Protein AF-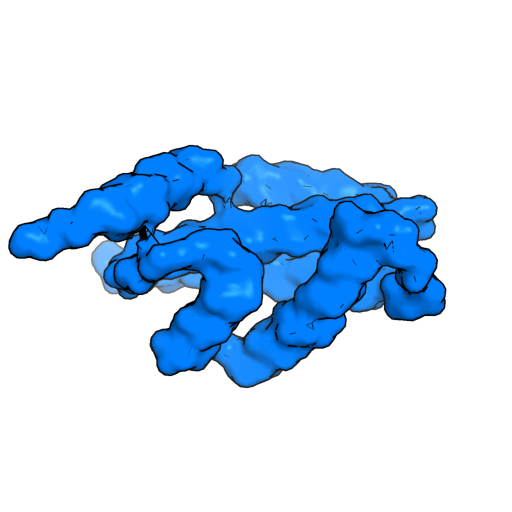A0A2R5FI34-F1 (afdb_monomer_lite)

Sequence (134 aa):
MTNPEDTTYSLKAEASLQKHEIESQLQVAKQLTTQHPELALLYSWSSVEATLRLIAQKEELSLQRFDPLYLVKQLAIEGVISKSEYQLLMNALPLRNSIAHGFKTTQITQNSVYELIELTEQLLRSLHTGDEAD

Foldseek 3Di:
DDDPLLVVVVVVLVVFDDLVRLVVLLVVLLVCLVPPVLVSLLSLLSSQLNLLSVLCVVVVHRDSDSDSLSSLVSCVVVVVDDPVLSVLSVVSVVSNVCSVVVHDDPDRHSVSSVVSSVSSVVSSVVVPVVPVPD

pLDDT: mean 87.95, std 14.69, range [36.03, 98.44]

Secondary structure (DSSP, 8-state):
---HHHHHHHHHHHTSPPHHHHHHHHHHHHHHTTT-HHHHHHHHHHHHHHHHHHHHHHTT---S---HHHHHHHHHHTTSS-HHHHHHHHHHHHHHHHHHTT---TT--HHHHHHHHHHHHHHHHHTTTTSS--

Radius of gyration: 15.08 Å; chains: 1; bounding box: 28×34×47 Å

Organism: NCBI:txid2005467

Structure (mmCIF, N/CA/C/O backbone):
data_AF-A0A2R5FI34-F1
#
_entry.id   AF-A0A2R5FI34-F1
#
loop_
_atom_site.group_PDB
_atom_site.id
_atom_site.type_symbol
_atom_site.label_atom_id
_atom_site.label_alt_id
_atom_site.label_comp_id
_atom_site.label_asym_id
_atom_site.label_entity_id
_atom_site.label_seq_id
_atom_site.pdbx_PDB_ins_code
_atom_site.Cartn_x
_atom_site.Cartn_y
_atom_site.Cartn_z
_atom_site.occupancy
_atom_site.B_iso_or_equiv
_atom_site.auth_seq_id
_atom_site.auth_comp_id
_atom_site.auth_asym_id
_atom_site.auth_atom_id
_atom_site.pdbx_PDB_model_num
ATOM 1 N N . MET A 1 1 ? -7.535 -13.391 29.436 1.00 40.66 1 MET A N 1
ATOM 2 C CA . MET A 1 1 ? -6.330 -14.173 29.084 1.00 40.66 1 MET A CA 1
ATOM 3 C C . MET A 1 1 ? -5.950 -13.750 27.680 1.00 40.66 1 MET A C 1
ATOM 5 O O . MET A 1 1 ? -6.733 -14.011 26.780 1.00 40.66 1 MET A O 1
ATOM 9 N N . THR A 1 2 ? -4.858 -13.009 27.505 1.00 52.47 2 THR A N 1
ATOM 10 C CA . THR A 1 2 ? -4.345 -12.638 26.176 1.00 52.47 2 THR A CA 1
ATOM 11 C C . THR A 1 2 ? -3.703 -13.862 25.525 1.00 52.47 2 THR A C 1
ATOM 13 O O . THR A 1 2 ? -3.006 -14.627 26.196 1.00 52.47 2 THR A O 1
ATOM 16 N N . ASN A 1 3 ? -4.000 -14.101 24.248 1.00 59.81 3 ASN A N 1
ATOM 17 C CA . ASN A 1 3 ? -3.454 -15.229 23.502 1.00 59.81 3 ASN A CA 1
ATOM 18 C C . ASN A 1 3 ? -1.951 -14.970 23.256 1.00 59.81 3 ASN A C 1
ATOM 20 O O . ASN A 1 3 ? -1.604 -13.860 22.857 1.00 59.81 3 ASN A O 1
ATOM 24 N N . PRO A 1 4 ? -1.035 -15.933 23.473 1.00 62.66 4 PRO A N 1
ATOM 25 C CA . PRO A 1 4 ? 0.398 -15.746 23.199 1.00 62.66 4 PRO A CA 1
ATOM 26 C C . PRO A 1 4 ? 0.720 -15.291 21.760 1.00 62.66 4 PRO A C 1
ATOM 28 O O . PRO A 1 4 ? 1.729 -14.620 21.535 1.00 62.66 4 PRO A O 1
ATOM 31 N N . GLU A 1 5 ? -0.148 -15.615 20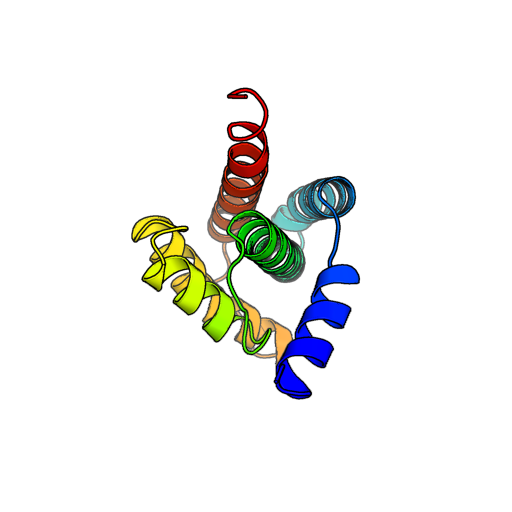.798 1.00 60.25 5 GLU A N 1
ATOM 32 C CA . GLU A 1 5 ? -0.088 -15.108 19.421 1.00 60.25 5 GLU A CA 1
ATOM 33 C C . GLU A 1 5 ? -0.252 -13.576 19.372 1.00 60.25 5 GLU A C 1
ATOM 35 O O . GLU A 1 5 ? 0.574 -12.898 18.762 1.00 60.25 5 GLU A O 1
ATOM 40 N N . ASP A 1 6 ? -1.232 -13.011 20.089 1.00 59.94 6 ASP A N 1
ATOM 41 C CA . ASP A 1 6 ? -1.514 -11.564 20.103 1.00 59.94 6 ASP A CA 1
ATOM 42 C C . ASP A 1 6 ? -0.318 -10.767 20.641 1.00 59.94 6 ASP A C 1
ATOM 44 O O . ASP A 1 6 ? 0.070 -9.743 20.077 1.00 59.94 6 ASP A O 1
ATOM 48 N N . THR A 1 7 ? 0.338 -11.282 21.686 1.00 62.72 7 THR A N 1
ATOM 49 C CA . THR A 1 7 ? 1.558 -10.681 22.247 1.00 62.72 7 THR A CA 1
ATOM 50 C C . THR A 1 7 ? 2.695 -10.650 21.221 1.00 62.72 7 THR A C 1
ATOM 52 O O . THR A 1 7 ? 3.450 -9.682 21.143 1.00 62.72 7 THR A O 1
ATOM 55 N N . THR A 1 8 ? 2.816 -11.697 20.400 1.00 61.66 8 THR A N 1
ATOM 56 C CA . THR A 1 8 ? 3.873 -11.810 19.384 1.00 61.66 8 THR A CA 1
ATOM 57 C C . THR A 1 8 ? 3.668 -10.817 18.240 1.00 61.66 8 THR A C 1
ATOM 59 O O . THR A 1 8 ? 4.641 -10.249 17.733 1.00 61.66 8 THR A O 1
ATOM 62 N N . TYR A 1 9 ? 2.419 -10.587 17.829 1.00 65.06 9 TYR A N 1
ATOM 63 C CA . TYR A 1 9 ? 2.107 -9.570 16.829 1.00 65.06 9 TYR A CA 1
ATOM 64 C C . TYR A 1 9 ? 2.315 -8.165 17.398 1.00 65.06 9 TYR A C 1
ATOM 66 O O . TYR A 1 9 ? 3.020 -7.380 16.773 1.00 65.06 9 TYR A O 1
ATOM 74 N N . SER A 1 10 ? 1.863 -7.873 18.620 1.00 62.41 10 SER A N 1
ATOM 75 C CA . SER A 1 10 ? 2.108 -6.572 19.267 1.00 62.41 10 SER A CA 1
ATOM 76 C C . SER A 1 10 ? 3.591 -6.158 19.238 1.00 62.41 10 SER A C 1
ATOM 78 O O . SER A 1 10 ? 3.922 -5.079 18.754 1.00 62.41 10 SER A O 1
ATOM 80 N N . LEU A 1 11 ? 4.508 -7.059 19.617 1.00 61.28 11 LEU A N 1
ATOM 81 C CA . LEU A 1 11 ? 5.958 -6.795 19.610 1.00 61.28 11 LEU A CA 1
ATOM 82 C C . LEU A 1 11 ? 6.527 -6.493 18.213 1.00 61.28 11 LEU A C 1
ATOM 84 O O . LEU A 1 11 ? 7.457 -5.705 18.057 1.00 61.28 11 LEU A O 1
ATOM 88 N N . LYS A 1 12 ? 5.989 -7.126 17.166 1.00 63.12 12 LYS A N 1
ATOM 89 C CA . LYS A 1 12 ? 6.406 -6.857 15.783 1.00 63.12 12 LYS A CA 1
ATOM 90 C C . LYS A 1 12 ? 5.843 -5.527 15.259 1.00 63.12 12 LYS A C 1
ATOM 92 O O . LYS A 1 12 ? 6.469 -4.933 14.386 1.00 63.12 12 LYS A O 1
ATOM 97 N N . ALA A 1 13 ? 4.694 -5.065 15.761 1.00 59.81 13 ALA A N 1
ATOM 98 C CA . ALA A 1 13 ? 4.155 -3.745 15.429 1.00 59.81 13 ALA A CA 1
ATOM 99 C C . ALA A 1 13 ? 4.968 -2.633 16.099 1.00 59.81 13 ALA A C 1
ATOM 101 O O . ALA A 1 13 ? 5.256 -1.633 15.451 1.00 59.81 13 ALA A O 1
ATOM 102 N N . GLU A 1 14 ? 5.428 -2.847 17.334 1.00 61.88 14 GLU A N 1
ATOM 103 C CA . GLU A 1 14 ? 6.352 -1.934 18.026 1.00 61.88 14 GLU A CA 1
ATOM 104 C C . GLU A 1 14 ? 7.686 -1.761 17.274 1.00 61.88 14 GLU A C 1
ATOM 106 O O . GLU A 1 14 ? 8.298 -0.699 17.334 1.00 61.88 14 GLU A O 1
ATOM 111 N N . ALA A 1 15 ? 8.109 -2.773 16.507 1.00 78.12 15 ALA A N 1
ATOM 112 C CA . ALA A 1 15 ? 9.272 -2.718 15.618 1.00 78.12 15 ALA A CA 1
ATOM 113 C C . ALA A 1 15 ? 8.949 -2.254 14.177 1.00 78.12 15 ALA A C 1
ATOM 115 O O . ALA A 1 15 ? 9.799 -2.364 13.290 1.00 78.12 15 ALA A O 1
ATOM 116 N N . SER A 1 16 ? 7.726 -1.782 13.906 1.00 88.94 16 SER A N 1
ATOM 117 C CA . SER A 1 16 ? 7.343 -1.231 12.601 1.00 88.94 16 SER A CA 1
ATOM 118 C C . SER A 1 16 ? 7.993 0.138 12.372 1.00 88.94 16 SER A C 1
ATOM 120 O O . SER A 1 16 ? 8.248 0.881 13.321 1.00 88.94 16 SER A O 1
ATOM 122 N N . LEU A 1 17 ? 8.211 0.486 11.097 1.00 92.75 17 LEU A N 1
ATOM 123 C CA . LEU A 1 17 ? 8.701 1.812 10.712 1.00 92.75 17 LEU A CA 1
ATOM 124 C C . LEU A 1 17 ? 7.790 2.902 11.277 1.00 92.75 17 LEU A C 1
ATOM 126 O O . LEU A 1 17 ? 6.563 2.822 11.168 1.00 92.75 17 LEU A O 1
ATOM 130 N N . GLN A 1 18 ? 8.415 3.929 11.834 1.00 93.38 18 GLN A N 1
ATOM 131 C CA . GLN A 1 18 ? 7.760 5.118 12.352 1.00 93.38 18 GLN A CA 1
ATOM 132 C C . GLN A 1 18 ? 7.517 6.130 11.234 1.00 93.38 18 GLN A C 1
ATOM 134 O O . GLN A 1 18 ? 8.168 6.100 10.190 1.00 93.38 18 GLN A O 1
ATOM 139 N N . LYS A 1 19 ? 6.610 7.087 11.467 1.00 94.38 19 LYS A N 1
ATOM 140 C CA . LYS A 1 19 ? 6.198 8.082 10.461 1.00 94.38 19 LYS A CA 1
ATOM 141 C C . LYS A 1 19 ? 7.372 8.711 9.694 1.00 94.38 19 LYS A C 1
ATOM 143 O O . LYS A 1 19 ? 7.357 8.706 8.469 1.00 94.38 19 LYS A O 1
ATOM 148 N N . HIS A 1 20 ? 8.392 9.210 10.392 1.00 94.88 20 HIS A N 1
ATOM 149 C CA . HIS A 1 20 ? 9.538 9.871 9.756 1.00 94.88 20 HIS A CA 1
ATOM 150 C C . HIS A 1 20 ? 10.365 8.920 8.866 1.00 94.88 20 HIS A C 1
ATOM 152 O O . HIS A 1 20 ? 10.888 9.327 7.828 1.00 94.88 20 HIS A O 1
ATOM 158 N N . GLU A 1 21 ? 10.463 7.642 9.240 1.00 96.56 21 GLU A N 1
ATOM 159 C CA . GLU A 1 21 ? 11.135 6.609 8.447 1.00 96.56 21 GLU A CA 1
ATOM 160 C C . GLU A 1 21 ? 10.314 6.275 7.201 1.00 96.56 21 GLU A C 1
ATOM 162 O O . GLU A 1 21 ? 10.870 6.167 6.108 1.00 96.56 21 GLU A O 1
ATOM 167 N N . ILE A 1 22 ? 8.985 6.192 7.344 1.00 97.75 22 ILE A N 1
ATOM 168 C CA . ILE A 1 22 ? 8.064 5.991 6.223 1.00 97.75 22 ILE A CA 1
ATOM 169 C C . ILE A 1 22 ? 8.171 7.162 5.240 1.00 97.75 22 ILE A C 1
ATOM 171 O O . ILE A 1 22 ? 8.317 6.935 4.041 1.00 97.75 22 ILE A O 1
ATOM 175 N N . GLU A 1 23 ? 8.155 8.406 5.725 1.00 97.62 23 GLU A N 1
ATOM 176 C CA . GLU A 1 23 ? 8.310 9.607 4.895 1.00 97.62 23 GLU A CA 1
ATOM 177 C C . GLU A 1 23 ? 9.645 9.610 4.141 1.00 97.62 23 GLU A C 1
ATOM 179 O O . GLU A 1 23 ? 9.668 9.850 2.933 1.00 97.62 23 GLU A O 1
ATOM 184 N N . SER A 1 24 ? 10.749 9.280 4.819 1.00 97.62 24 SER A N 1
ATOM 185 C CA . SER A 1 24 ? 12.068 9.135 4.193 1.00 97.62 24 SER A CA 1
ATOM 186 C C . SER A 1 24 ? 12.061 8.060 3.098 1.00 97.62 24 SER A C 1
ATOM 188 O O . SER A 1 24 ? 12.508 8.296 1.972 1.00 97.62 24 SER A O 1
ATOM 190 N N . GLN A 1 25 ? 11.471 6.896 3.382 1.00 97.88 25 GLN A N 1
ATOM 191 C CA . GLN A 1 25 ? 11.365 5.793 2.431 1.00 97.88 2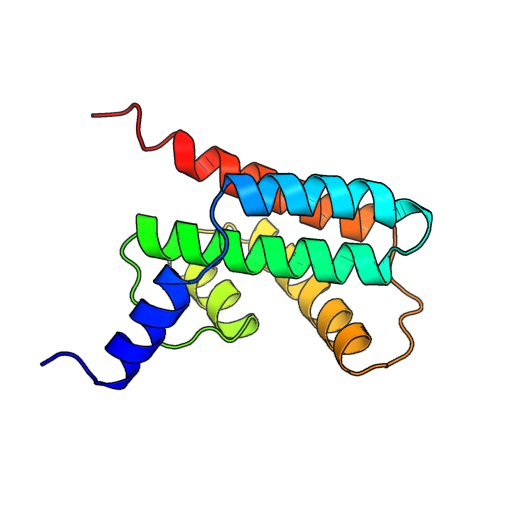5 GLN A CA 1
ATOM 192 C C . GLN A 1 25 ? 10.515 6.153 1.203 1.00 97.88 25 GLN A C 1
ATOM 194 O O . GLN A 1 25 ? 10.866 5.773 0.085 1.00 97.88 25 GLN A O 1
ATOM 199 N N . LEU A 1 26 ? 9.446 6.935 1.377 1.00 98.12 26 LEU A N 1
ATOM 200 C CA . LEU A 1 26 ? 8.629 7.441 0.272 1.00 98.12 26 LEU A CA 1
ATOM 201 C C . LEU A 1 26 ? 9.401 8.428 -0.614 1.00 98.12 26 LEU A C 1
ATOM 203 O O . LEU A 1 26 ? 9.237 8.396 -1.833 1.00 98.12 26 LEU A O 1
ATOM 207 N N . GLN A 1 27 ? 10.280 9.265 -0.050 1.00 98.06 27 GLN A N 1
ATOM 208 C CA . GLN A 1 27 ? 11.158 10.123 -0.860 1.00 98.06 27 GLN A CA 1
ATOM 209 C C . GLN A 1 27 ? 12.113 9.294 -1.723 1.00 98.06 27 GLN A C 1
ATOM 211 O O . GLN A 1 27 ? 12.284 9.587 -2.907 1.00 98.06 27 GLN A O 1
ATOM 216 N N . VAL A 1 28 ? 12.683 8.223 -1.165 1.00 97.94 28 VAL A N 1
ATOM 217 C CA . VAL A 1 28 ? 13.511 7.280 -1.932 1.00 97.94 28 VAL A CA 1
ATOM 218 C C . VAL A 1 28 ? 12.684 6.592 -3.020 1.00 97.94 28 VAL A C 1
ATOM 220 O O . VAL A 1 28 ? 13.117 6.534 -4.170 1.00 97.94 28 VAL A O 1
ATOM 223 N N . ALA A 1 29 ? 11.467 6.137 -2.705 1.00 97.94 29 ALA A N 1
ATOM 224 C CA . ALA A 1 29 ? 10.576 5.521 -3.686 1.00 97.94 29 ALA A CA 1
ATOM 225 C C . ALA A 1 29 ? 10.306 6.460 -4.874 1.00 97.94 29 ALA A C 1
ATOM 227 O O . ALA A 1 29 ? 10.465 6.043 -6.019 1.00 97.94 29 ALA A O 1
ATOM 228 N N . LYS A 1 30 ? 10.017 7.746 -4.618 1.00 98.19 30 LYS A N 1
ATOM 229 C CA . LYS A 1 30 ? 9.821 8.765 -5.669 1.00 98.19 30 LYS A CA 1
ATOM 230 C C . LYS A 1 30 ? 11.030 8.911 -6.593 1.00 98.19 30 LYS A C 1
ATOM 232 O O . LYS A 1 30 ? 10.847 9.093 -7.795 1.00 98.19 30 LYS A O 1
ATOM 237 N N . GLN A 1 31 ? 12.247 8.847 -6.050 1.00 97.62 31 GLN A N 1
ATOM 238 C CA . GLN A 1 31 ? 13.484 8.919 -6.840 1.00 97.62 31 GLN A CA 1
ATOM 239 C C . GLN A 1 31 ? 13.674 7.671 -7.712 1.00 97.62 31 GLN A C 1
ATOM 241 O O . GLN A 1 31 ? 14.147 7.771 -8.845 1.00 97.62 31 GLN A O 1
ATOM 246 N N . LEU A 1 32 ? 13.282 6.502 -7.200 1.00 97.06 32 LEU A N 1
ATOM 247 C CA . LEU A 1 32 ? 13.385 5.230 -7.909 1.00 97.06 32 LEU A CA 1
ATOM 248 C C . LEU A 1 32 ? 12.333 5.079 -9.012 1.00 97.06 32 LEU A C 1
ATOM 250 O O . LEU A 1 32 ? 12.626 4.418 -10.005 1.00 97.06 32 LEU A O 1
ATOM 254 N N . THR A 1 33 ? 11.152 5.696 -8.884 1.00 96.75 33 THR A N 1
ATOM 255 C CA . THR A 1 33 ? 10.006 5.483 -9.788 1.00 96.75 33 THR A CA 1
ATOM 256 C C . THR A 1 33 ? 10.371 5.586 -11.270 1.00 96.75 33 THR A C 1
ATOM 258 O O . THR A 1 33 ? 9.915 4.773 -12.072 1.00 96.75 33 THR A O 1
ATOM 261 N N . THR A 1 34 ? 11.220 6.545 -11.648 1.00 93.19 34 THR A N 1
ATOM 262 C CA . THR A 1 34 ? 11.560 6.786 -13.058 1.00 93.19 34 THR A CA 1
ATOM 263 C C . THR A 1 34 ? 12.445 5.695 -13.662 1.00 93.19 34 THR A C 1
ATOM 265 O O . THR A 1 34 ? 12.276 5.359 -14.832 1.00 93.19 34 THR A O 1
ATOM 268 N N . GLN A 1 35 ? 13.397 5.161 -12.890 1.00 94.12 35 GLN A N 1
ATOM 269 C CA . GLN A 1 35 ? 14.437 4.248 -13.392 1.00 94.12 35 GLN A CA 1
ATOM 270 C C . GLN A 1 35 ? 14.174 2.785 -13.017 1.00 94.12 35 GLN A C 1
ATOM 272 O O . GLN A 1 35 ? 14.514 1.880 -13.775 1.00 94.12 35 GLN A O 1
ATOM 277 N N . HIS A 1 36 ? 13.565 2.560 -11.854 1.00 95.25 36 HIS A N 1
ATOM 278 C CA . HIS A 1 36 ? 13.357 1.253 -11.241 1.00 95.25 36 HIS A CA 1
ATOM 279 C C . HIS A 1 36 ? 11.968 1.179 -10.582 1.00 95.25 36 HIS A C 1
ATOM 281 O O . HIS A 1 36 ? 11.868 1.114 -9.350 1.00 95.25 36 HIS A O 1
ATOM 287 N N . PRO A 1 37 ? 10.880 1.207 -11.374 1.00 94.62 37 PRO A N 1
ATOM 288 C CA . PRO A 1 37 ? 9.517 1.228 -10.847 1.00 94.62 37 PRO A CA 1
ATOM 289 C C . PRO A 1 37 ? 9.171 -0.016 -10.011 1.00 94.62 37 PRO A C 1
ATOM 291 O O . PRO A 1 37 ? 8.367 0.080 -9.091 1.00 94.62 37 PRO A O 1
ATOM 294 N N . GLU A 1 38 ? 9.800 -1.167 -10.256 1.00 95.06 38 GLU A N 1
ATOM 295 C CA . GLU A 1 38 ? 9.642 -2.376 -9.440 1.00 95.06 38 GLU A CA 1
ATOM 296 C C . GLU A 1 38 ? 10.183 -2.180 -8.018 1.00 95.06 38 GLU A C 1
ATOM 298 O O . GLU A 1 38 ? 9.531 -2.546 -7.038 1.00 95.06 38 GLU A O 1
ATOM 303 N N . LEU A 1 39 ? 11.374 -1.581 -7.897 1.00 95.06 39 LEU A N 1
ATOM 304 C CA . LEU A 1 39 ? 11.988 -1.285 -6.601 1.00 95.06 39 LEU A CA 1
ATOM 305 C C . LEU A 1 39 ? 11.190 -0.214 -5.865 1.00 95.06 39 LEU A C 1
ATOM 307 O O . LEU A 1 39 ? 10.929 -0.352 -4.671 1.00 95.06 39 LEU A O 1
ATOM 311 N N . ALA A 1 40 ? 10.760 0.814 -6.597 1.00 97.19 40 ALA A N 1
ATOM 312 C CA . ALA A 1 40 ? 9.890 1.848 -6.069 1.00 97.19 40 ALA A CA 1
ATOM 313 C C . ALA A 1 40 ? 8.577 1.247 -5.541 1.00 97.19 40 ALA A C 1
ATOM 315 O O . ALA A 1 40 ? 8.194 1.555 -4.419 1.00 97.19 40 ALA A O 1
ATOM 316 N N . LEU A 1 41 ? 7.948 0.313 -6.270 1.00 96.69 41 LEU A N 1
ATOM 317 C CA . LEU A 1 41 ? 6.740 -0.377 -5.809 1.00 96.69 41 LEU A CA 1
ATOM 318 C C . LEU A 1 41 ? 6.982 -1.155 -4.508 1.00 96.69 41 LEU A C 1
ATOM 320 O O . LEU A 1 41 ? 6.160 -1.079 -3.600 1.00 96.69 41 LEU A O 1
ATOM 324 N N . LEU A 1 42 ? 8.094 -1.892 -4.388 1.00 96.25 42 LEU A N 1
ATOM 325 C CA . LEU A 1 42 ? 8.417 -2.616 -3.151 1.00 96.25 42 LEU A CA 1
ATOM 326 C C . LEU A 1 42 ? 8.639 -1.665 -1.969 1.00 96.25 42 LEU A C 1
ATOM 328 O O . LEU A 1 42 ? 8.143 -1.931 -0.872 1.00 96.25 42 LEU A O 1
ATOM 332 N N . TYR A 1 43 ? 9.348 -0.556 -2.194 1.00 96.56 43 TYR A N 1
ATOM 333 C CA . TYR A 1 43 ? 9.568 0.473 -1.178 1.00 96.56 43 TYR A CA 1
ATOM 334 C C . TYR A 1 43 ? 8.245 1.100 -0.739 1.00 96.56 43 TYR A C 1
ATOM 336 O O . TYR A 1 43 ? 7.958 1.129 0.456 1.00 96.56 43 TYR A O 1
ATOM 344 N N . SER A 1 44 ? 7.416 1.526 -1.693 1.00 97.62 44 SER A N 1
ATOM 345 C CA . SER A 1 44 ? 6.089 2.082 -1.435 1.00 97.62 44 SER A CA 1
ATOM 346 C C . SER A 1 44 ? 5.177 1.083 -0.727 1.00 97.62 44 SER A C 1
ATOM 348 O O . SER A 1 44 ? 4.479 1.457 0.206 1.00 97.62 44 SER A O 1
ATOM 350 N N . TRP A 1 45 ? 5.207 -0.199 -1.097 1.00 97.50 45 TRP A N 1
ATOM 351 C CA . TRP A 1 45 ? 4.399 -1.231 -0.445 1.00 97.50 45 TRP A CA 1
ATOM 352 C C . TRP A 1 45 ? 4.815 -1.470 1.010 1.00 97.50 45 TRP A C 1
ATOM 354 O O . TRP A 1 45 ? 3.969 -1.574 1.895 1.00 97.50 45 TRP A O 1
ATOM 364 N N . SER A 1 46 ? 6.119 -1.523 1.286 1.00 96.62 46 SER A N 1
ATOM 365 C CA . SER A 1 46 ? 6.616 -1.605 2.663 1.00 96.62 46 SER A CA 1
ATOM 366 C C . SER A 1 46 ? 6.189 -0.385 3.488 1.00 96.62 46 SER A C 1
ATOM 368 O O . SER A 1 46 ? 5.860 -0.537 4.665 1.00 96.62 46 SER A O 1
ATOM 370 N N . SER A 1 47 ? 6.168 0.805 2.879 1.00 97.81 47 SER A N 1
ATOM 371 C CA . SER A 1 47 ? 5.651 2.027 3.501 1.00 97.81 47 SER A CA 1
ATOM 372 C C . SER A 1 47 ? 4.146 1.935 3.777 1.00 97.81 47 SER A C 1
ATOM 374 O O . SER A 1 47 ? 3.737 2.228 4.895 1.00 97.81 47 SER A O 1
ATOM 376 N N . VAL A 1 48 ? 3.337 1.444 2.826 1.00 97.38 48 VAL A N 1
ATOM 377 C CA . VAL A 1 48 ? 1.901 1.170 3.029 1.00 97.38 48 VAL A CA 1
ATOM 378 C C . VAL A 1 48 ? 1.692 0.273 4.241 1.00 97.38 48 VAL A C 1
ATOM 380 O O . VAL A 1 48 ? 0.934 0.625 5.136 1.00 97.38 48 VAL A O 1
ATOM 383 N N . GLU A 1 49 ? 2.351 -0.885 4.296 1.00 96.25 49 GLU A N 1
ATOM 384 C CA . GLU A 1 49 ? 2.144 -1.829 5.396 1.00 96.25 49 GLU A CA 1
ATOM 385 C C . GLU A 1 49 ? 2.496 -1.220 6.755 1.00 96.25 49 GLU A C 1
ATOM 387 O O . GLU A 1 49 ? 1.788 -1.451 7.735 1.00 96.25 49 GLU A O 1
ATOM 392 N N . ALA A 1 50 ? 3.583 -0.447 6.823 1.00 95.75 50 ALA A N 1
ATOM 393 C CA . ALA A 1 50 ? 3.961 0.250 8.044 1.00 95.75 50 ALA A CA 1
ATOM 394 C C . ALA A 1 50 ? 2.908 1.290 8.443 1.00 95.75 50 ALA A C 1
ATOM 396 O O . ALA A 1 50 ? 2.483 1.304 9.596 1.00 95.75 50 ALA A O 1
ATOM 397 N N . THR A 1 51 ? 2.416 2.086 7.491 1.00 96.31 51 THR A N 1
ATOM 398 C CA . THR A 1 51 ? 1.336 3.050 7.726 1.00 96.31 51 THR A CA 1
ATOM 399 C C . THR A 1 51 ? 0.056 2.368 8.206 1.00 96.31 51 THR A C 1
ATOM 401 O O . THR A 1 51 ? -0.531 2.808 9.188 1.00 96.31 51 THR A O 1
ATOM 404 N N . LEU A 1 52 ? -0.363 1.265 7.580 1.00 95.12 52 LEU A N 1
ATOM 405 C CA . LEU A 1 52 ? -1.558 0.525 7.996 1.00 95.12 52 LEU A CA 1
ATOM 406 C C . LEU A 1 52 ? -1.402 -0.081 9.402 1.00 95.12 52 LEU A C 1
ATOM 408 O O . LEU A 1 52 ? -2.374 -0.117 10.150 1.00 95.12 52 LEU A O 1
ATOM 412 N N . ARG A 1 53 ? -0.195 -0.522 9.791 1.00 94.38 53 ARG A N 1
ATOM 413 C CA . ARG A 1 53 ? 0.086 -0.963 11.171 1.00 94.38 53 ARG A CA 1
ATOM 414 C C . ARG A 1 53 ? -0.020 0.190 12.172 1.00 94.38 53 ARG A C 1
ATOM 416 O O . ARG A 1 53 ? -0.627 -0.003 13.219 1.00 94.38 53 ARG A O 1
ATOM 423 N N . LEU A 1 54 ? 0.507 1.374 11.844 1.00 93.25 54 LEU A N 1
ATOM 424 C CA . LEU A 1 54 ? 0.372 2.569 12.691 1.00 93.25 54 LEU A CA 1
ATOM 425 C C . LEU A 1 54 ? -1.092 2.990 12.853 1.00 93.25 54 LEU A C 1
ATOM 427 O O . LEU A 1 54 ? -1.516 3.322 13.955 1.00 93.25 54 LEU A O 1
ATOM 431 N N . ILE A 1 55 ? -1.876 2.941 11.774 1.00 93.31 55 ILE A N 1
ATOM 432 C CA . ILE A 1 55 ? -3.309 3.242 11.836 1.00 93.31 55 ILE A CA 1
ATOM 433 C C . ILE A 1 55 ? -4.037 2.199 12.680 1.00 93.31 55 ILE A C 1
ATOM 435 O O . ILE A 1 55 ? -4.781 2.571 13.574 1.00 93.31 55 ILE A O 1
ATOM 439 N N . ALA A 1 56 ? -3.794 0.906 12.461 1.00 92.31 56 ALA A N 1
ATOM 440 C CA . ALA A 1 56 ? -4.405 -0.138 13.280 1.00 92.31 56 ALA A CA 1
ATOM 441 C C . ALA A 1 56 ? -4.086 0.037 14.771 1.00 92.31 56 ALA A C 1
ATOM 443 O O . ALA A 1 56 ? -4.962 -0.157 15.604 1.00 92.31 56 ALA A O 1
ATOM 444 N N . GLN A 1 57 ? -2.856 0.442 15.100 1.00 90.56 57 GLN A N 1
ATOM 445 C CA . GLN A 1 57 ? -2.474 0.765 16.471 1.00 90.56 57 GLN A CA 1
ATOM 446 C C . GLN A 1 57 ? -3.238 1.982 17.012 1.00 90.56 57 GLN A C 1
ATOM 448 O O . GLN A 1 57 ? -3.709 1.928 18.144 1.00 90.56 57 GLN A O 1
ATOM 453 N N . LYS A 1 58 ? -3.374 3.058 16.222 1.00 90.31 58 LYS A N 1
ATOM 454 C CA . LYS A 1 58 ? -4.130 4.261 16.608 1.00 90.31 58 LYS A CA 1
ATOM 455 C C . LYS A 1 58 ? -5.612 3.962 16.852 1.00 90.31 58 LYS A C 1
ATOM 457 O O . LYS A 1 58 ? -6.180 4.461 17.811 1.00 90.31 58 LYS A O 1
ATOM 462 N N . GLU A 1 59 ? -6.206 3.136 16.001 1.00 90.50 59 GLU A N 1
ATOM 463 C CA . GLU A 1 59 ? -7.613 2.722 16.070 1.00 90.50 59 GLU A CA 1
ATOM 464 C C . GLU A 1 59 ? -7.848 1.571 17.073 1.00 90.50 59 GLU A C 1
ATOM 466 O O . GLU A 1 59 ? -8.918 0.968 17.088 1.00 90.50 59 GLU A O 1
ATOM 471 N N . GLU A 1 60 ? -6.837 1.218 17.881 1.00 89.94 60 GLU A N 1
ATOM 472 C CA . GLU A 1 60 ? -6.871 0.131 18.873 1.00 89.94 60 GLU A CA 1
ATOM 473 C C . GLU A 1 60 ? -7.321 -1.231 18.298 1.00 89.94 60 GLU A C 1
ATOM 475 O O . GLU A 1 60 ? -7.868 -2.093 18.994 1.00 89.94 60 GLU A O 1
ATOM 480 N N . LEU A 1 61 ? -7.062 -1.464 17.007 1.00 89.31 61 LEU A N 1
ATOM 481 C CA . LEU A 1 61 ? -7.438 -2.691 16.319 1.00 89.31 61 LEU A CA 1
ATOM 482 C C . LEU A 1 61 ? -6.503 -3.839 16.698 1.00 89.31 61 LEU A C 1
ATOM 484 O O . LEU A 1 61 ? -5.287 -3.796 16.492 1.00 89.31 61 LEU A O 1
ATOM 488 N N . SER A 1 62 ? -7.091 -4.934 17.178 1.00 83.38 62 SER A N 1
ATOM 489 C CA . SER A 1 62 ? -6.353 -6.169 17.435 1.00 83.38 62 SER A CA 1
ATOM 490 C C . SER A 1 62 ? -6.019 -6.876 16.119 1.00 83.38 62 SER A C 1
ATOM 492 O O . SER A 1 62 ? -6.879 -7.461 15.456 1.00 83.38 62 SER A O 1
ATOM 494 N N . LEU A 1 63 ? -4.746 -6.822 15.731 1.00 85.06 63 LEU A N 1
ATOM 495 C CA . LEU A 1 63 ? -4.240 -7.519 14.555 1.00 85.06 63 LEU A CA 1
ATOM 496 C C . LEU A 1 63 ? -3.818 -8.946 14.919 1.00 85.06 63 LEU A C 1
ATOM 498 O O . LEU A 1 63 ? -2.851 -9.155 15.645 1.00 85.06 63 LEU A O 1
ATOM 502 N N . GLN A 1 64 ? -4.493 -9.934 14.330 1.00 83.50 64 GLN A N 1
ATOM 503 C CA . GLN A 1 64 ? -4.176 -11.355 14.530 1.00 83.50 64 GLN A CA 1
ATOM 504 C C . GLN A 1 64 ? -2.969 -11.835 13.717 1.00 83.50 64 GLN A C 1
ATOM 506 O O . GLN A 1 64 ? -2.538 -12.970 13.879 1.00 83.50 64 GLN A O 1
ATOM 511 N N . ARG A 1 65 ? -2.496 -11.035 12.754 1.00 85.06 65 ARG A N 1
ATOM 512 C CA . ARG A 1 65 ? -1.357 -11.338 11.875 1.00 85.06 65 ARG A CA 1
ATOM 513 C C . ARG A 1 65 ? -0.927 -10.109 11.090 1.00 85.06 65 ARG A C 1
ATOM 515 O O . ARG A 1 65 ? -1.684 -9.156 10.953 1.00 85.06 65 ARG A O 1
ATOM 522 N N . PHE A 1 66 ? 0.284 -10.158 10.539 1.00 82.00 66 PHE A N 1
ATOM 523 C CA . PHE A 1 66 ? 0.866 -9.079 9.725 1.00 82.00 66 PHE A CA 1
ATOM 524 C C . PHE A 1 66 ? 1.086 -9.458 8.269 1.00 82.00 66 PHE A C 1
ATOM 526 O O . PHE A 1 66 ? 1.874 -8.809 7.583 1.00 82.00 66 PHE A O 1
ATOM 533 N N . ASP A 1 67 ? 0.414 -10.504 7.779 1.00 88.50 67 ASP A N 1
ATOM 534 C CA . ASP A 1 67 ? 0.442 -10.739 6.345 1.00 88.50 67 ASP A CA 1
ATOM 535 C C . ASP A 1 67 ? -0.249 -9.575 5.605 1.00 88.50 67 ASP A C 1
ATOM 537 O O . ASP A 1 67 ? -1.247 -9.032 6.095 1.00 88.50 67 ASP A O 1
ATOM 541 N N . PRO A 1 68 ? 0.274 -9.166 4.436 1.00 89.44 68 PRO A N 1
ATOM 542 C CA . PRO A 1 68 ? -0.144 -7.919 3.801 1.00 89.44 68 PRO A CA 1
ATOM 543 C C . PRO A 1 68 ? -1.629 -7.926 3.419 1.00 89.44 68 PRO A C 1
ATOM 545 O O . PRO A 1 68 ? -2.328 -6.924 3.546 1.00 89.44 68 PRO A O 1
ATOM 548 N N . LEU A 1 69 ? -2.125 -9.083 2.971 1.00 94.25 69 LEU A N 1
ATOM 549 C CA . LEU A 1 69 ? -3.514 -9.256 2.559 1.00 94.25 69 LEU A CA 1
ATOM 550 C C . LEU A 1 69 ? -4.472 -9.138 3.744 1.00 94.25 69 LEU A C 1
ATOM 552 O O . LEU A 1 69 ? -5.527 -8.516 3.614 1.00 94.25 69 LEU A O 1
ATOM 556 N N . TYR A 1 70 ? -4.134 -9.758 4.874 1.00 94.06 70 TYR A N 1
ATOM 557 C CA . TYR A 1 70 ? -4.931 -9.653 6.085 1.00 94.06 70 TYR A CA 1
ATOM 558 C C . TYR A 1 70 ? -5.011 -8.213 6.568 1.00 94.06 70 TYR A C 1
ATOM 560 O O . TYR A 1 70 ? -6.116 -7.750 6.824 1.00 94.06 70 TYR A O 1
ATOM 568 N N . LEU A 1 71 ? -3.884 -7.498 6.624 1.00 93.38 71 LEU A N 1
ATOM 569 C CA . LEU A 1 71 ? -3.856 -6.113 7.089 1.00 93.38 71 LEU A CA 1
ATOM 570 C C . LEU A 1 71 ? -4.802 -5.232 6.258 1.00 93.38 71 LEU A C 1
ATOM 572 O O . LEU A 1 71 ? -5.699 -4.596 6.802 1.00 93.38 71 LEU A O 1
ATOM 576 N N . VAL A 1 72 ? -4.683 -5.285 4.927 1.00 96.31 72 VAL A N 1
ATOM 577 C CA . VAL A 1 72 ? -5.551 -4.525 4.010 1.00 96.31 72 VAL A CA 1
ATOM 578 C C . VAL A 1 72 ? -7.029 -4.893 4.183 1.00 96.31 72 VAL A C 1
ATOM 580 O O . VAL A 1 72 ? -7.890 -4.016 4.204 1.00 96.31 72 VAL A O 1
ATOM 583 N N . LYS A 1 73 ? -7.349 -6.186 4.320 1.00 96.00 73 LYS A N 1
ATOM 584 C CA . LYS A 1 73 ? -8.733 -6.638 4.527 1.00 96.00 73 LYS A CA 1
ATOM 585 C C . LYS A 1 73 ? -9.296 -6.201 5.871 1.00 96.00 73 LYS A C 1
ATOM 587 O O . LYS A 1 73 ? -10.449 -5.791 5.915 1.00 96.00 73 LYS A O 1
ATOM 592 N N . GLN A 1 74 ? -8.506 -6.304 6.935 1.00 95.12 74 GLN A N 1
ATOM 593 C CA . GLN A 1 74 ? -8.944 -5.965 8.279 1.00 95.12 74 GLN A CA 1
ATOM 594 C C . GLN A 1 74 ? -9.297 -4.480 8.350 1.00 95.12 74 GLN A C 1
ATOM 596 O O . GLN A 1 74 ? -10.424 -4.154 8.698 1.00 95.12 74 GLN A O 1
ATOM 601 N N . LEU A 1 75 ? -8.404 -3.589 7.904 1.00 94.81 75 LEU A N 1
ATOM 602 C CA . LEU A 1 75 ? -8.676 -2.147 7.928 1.00 94.81 75 LEU A CA 1
ATOM 603 C C . LEU A 1 75 ? -9.865 -1.751 7.035 1.00 94.81 75 LEU A C 1
ATOM 605 O O . LEU A 1 75 ? -10.570 -0.796 7.344 1.00 94.81 75 LEU A O 1
ATOM 609 N N . ALA A 1 76 ? -10.127 -2.480 5.947 1.00 96.62 76 ALA A N 1
ATOM 610 C CA . ALA A 1 76 ? -11.308 -2.233 5.120 1.00 96.62 76 ALA A CA 1
ATOM 611 C C . ALA A 1 76 ? -12.614 -2.700 5.788 1.00 96.62 76 ALA A C 1
ATOM 613 O O . ALA A 1 76 ? -13.635 -2.028 5.666 1.00 96.62 76 ALA A O 1
ATOM 614 N N . ILE A 1 77 ? -12.598 -3.844 6.486 1.00 95.88 77 ILE A N 1
ATOM 615 C CA . ILE A 1 77 ? -13.761 -4.367 7.224 1.00 95.88 77 ILE A CA 1
ATOM 616 C C . ILE A 1 77 ? -14.131 -3.436 8.380 1.00 95.88 77 ILE A C 1
ATOM 618 O O . ILE A 1 77 ? -15.312 -3.159 8.573 1.00 95.88 77 ILE A O 1
ATOM 622 N N . GLU A 1 78 ? -13.129 -2.916 9.087 1.00 95.00 78 GLU A N 1
ATOM 623 C CA . GLU A 1 78 ? -13.308 -1.956 10.184 1.00 95.00 78 GLU A CA 1
ATOM 624 C C . GLU A 1 78 ? -13.645 -0.535 9.687 1.00 95.00 78 GLU A C 1
ATOM 626 O O . GLU A 1 78 ? -13.838 0.377 10.483 1.00 95.00 78 GLU A O 1
ATOM 631 N N . GLY A 1 79 ? -13.724 -0.318 8.368 1.00 95.00 79 GLY A N 1
ATOM 632 C CA . GLY A 1 79 ? -14.086 0.975 7.776 1.00 95.00 79 GLY A CA 1
ATOM 633 C C . GLY A 1 79 ? -13.006 2.057 7.879 1.00 95.00 79 GLY A C 1
ATOM 634 O O . GLY A 1 79 ? -13.270 3.207 7.541 1.00 95.00 79 GLY A O 1
ATOM 635 N N . VAL A 1 80 ? -11.797 1.687 8.304 1.00 95.12 80 VAL A N 1
ATOM 636 C CA . VAL A 1 80 ? -10.644 2.582 8.472 1.00 95.12 80 VAL A CA 1
ATOM 637 C C . VAL A 1 80 ? -10.089 3.047 7.129 1.00 95.12 80 VAL A C 1
ATOM 639 O O . VAL A 1 80 ? -9.672 4.194 6.991 1.00 95.12 80 VAL A O 1
ATOM 642 N N . ILE A 1 81 ? -10.097 2.165 6.127 1.00 95.88 81 ILE A N 1
ATOM 643 C CA . ILE A 1 81 ? -9.810 2.539 4.740 1.00 95.88 81 ILE A CA 1
ATOM 644 C C . ILE A 1 81 ? -11.068 2.401 3.887 1.00 95.88 81 ILE A C 1
ATOM 646 O O . ILE A 1 81 ? -11.857 1.462 4.016 1.00 95.88 81 ILE A O 1
ATOM 650 N N . SER A 1 82 ? -11.245 3.342 2.972 1.00 96.75 82 SER A N 1
ATOM 651 C CA . SER A 1 82 ? -12.347 3.383 2.025 1.00 96.75 82 SER A CA 1
ATOM 652 C C . SER A 1 82 ? -12.265 2.259 0.989 1.00 96.75 82 SER A C 1
ATOM 654 O O . SER A 1 82 ? -11.221 1.661 0.716 1.00 96.75 82 SER A O 1
ATOM 656 N N . LYS A 1 83 ? -13.392 2.015 0.314 1.00 96.81 83 LYS A N 1
ATOM 657 C CA . LYS A 1 83 ? -13.485 1.031 -0.773 1.00 96.81 83 LYS A CA 1
ATOM 658 C C . LYS A 1 83 ? -12.501 1.309 -1.919 1.00 96.81 83 LYS A C 1
ATOM 660 O O . LYS A 1 83 ? -11.985 0.363 -2.511 1.00 96.81 83 LYS A O 1
ATOM 665 N N . SER A 1 84 ? -12.262 2.578 -2.255 1.00 97.00 84 SER A N 1
ATOM 666 C CA . SER A 1 84 ? -11.310 2.976 -3.302 1.00 97.00 84 SER A CA 1
ATOM 667 C C . SER A 1 84 ? -9.870 2.670 -2.907 1.00 97.00 84 SER A C 1
ATOM 669 O O . SER A 1 84 ? -9.129 2.110 -3.712 1.00 97.00 84 SER A O 1
ATOM 671 N N . GLU A 1 85 ? -9.495 2.970 -1.664 1.00 97.81 85 GLU A N 1
ATOM 672 C CA . GLU A 1 85 ? -8.157 2.691 -1.135 1.00 97.81 85 GLU A CA 1
ATOM 673 C C . GLU A 1 85 ? -7.925 1.181 -1.052 1.00 97.81 85 GLU A C 1
ATOM 675 O O . GLU A 1 85 ? -6.916 0.680 -1.544 1.00 97.81 85 GLU A O 1
ATOM 680 N N . TYR A 1 86 ? -8.912 0.430 -0.550 1.00 98.00 86 TYR A N 1
ATOM 681 C CA . TYR A 1 86 ? -8.892 -1.031 -0.568 1.00 98.00 86 TYR A CA 1
ATOM 682 C C . TYR A 1 86 ? -8.669 -1.582 -1.982 1.00 98.00 86 TYR A C 1
ATOM 684 O O . TYR A 1 86 ? -7.794 -2.421 -2.187 1.00 98.00 86 TYR A O 1
ATOM 692 N N . GLN A 1 87 ? -9.424 -1.104 -2.976 1.00 97.56 87 GLN A N 1
ATOM 693 C CA . GLN A 1 87 ? -9.290 -1.583 -4.351 1.00 97.56 87 GLN A CA 1
ATOM 694 C C . GLN A 1 87 ? -7.904 -1.280 -4.936 1.00 97.56 87 GLN A C 1
ATOM 696 O O . GLN A 1 87 ? -7.328 -2.144 -5.598 1.00 97.56 87 GLN A O 1
ATOM 701 N N . LEU A 1 88 ? -7.359 -0.089 -4.678 1.00 97.19 88 LEU A N 1
ATOM 702 C CA . LEU A 1 88 ? -6.013 0.297 -5.106 1.00 97.19 88 LEU A CA 1
ATOM 703 C C . LEU A 1 88 ? -4.965 -0.655 -4.511 1.00 97.19 88 LEU A C 1
ATOM 705 O O . LEU A 1 88 ? -4.166 -1.237 -5.247 1.00 97.19 88 LEU A O 1
ATOM 709 N N . LEU A 1 89 ? -5.026 -0.903 -3.201 1.00 97.69 89 LEU A N 1
ATOM 710 C CA . LEU A 1 89 ? -4.110 -1.817 -2.512 1.00 97.69 89 LEU A CA 1
ATOM 711 C C . LEU A 1 89 ? -4.243 -3.262 -3.007 1.00 97.69 89 LEU A C 1
ATOM 713 O O . LEU A 1 89 ? -3.241 -3.945 -3.224 1.00 97.69 89 LEU A O 1
ATOM 717 N N . MET A 1 90 ? -5.469 -3.721 -3.255 1.00 96.94 90 MET A N 1
ATOM 718 C CA . MET A 1 90 ? -5.726 -5.051 -3.806 1.00 96.94 90 MET A CA 1
ATOM 719 C C . MET A 1 90 ? -5.230 -5.207 -5.247 1.00 96.94 90 MET A C 1
ATOM 721 O O . MET A 1 90 ? -4.839 -6.309 -5.626 1.00 96.94 90 MET A O 1
ATOM 725 N N . ASN A 1 91 ? -5.197 -4.130 -6.034 1.00 94.38 91 ASN A N 1
ATOM 726 C CA . ASN A 1 91 ? -4.611 -4.137 -7.376 1.00 94.38 91 ASN A CA 1
ATOM 727 C C . ASN A 1 91 ? -3.073 -4.156 -7.331 1.00 94.38 91 ASN A C 1
ATOM 729 O O . ASN A 1 91 ? -2.441 -4.788 -8.178 1.00 94.38 91 ASN A O 1
ATOM 733 N N . ALA A 1 92 ? -2.463 -3.502 -6.339 1.00 94.81 92 ALA A N 1
ATOM 734 C CA . ALA A 1 92 ? -1.011 -3.459 -6.170 1.00 94.81 92 ALA A CA 1
ATOM 735 C C . ALA A 1 92 ? -0.427 -4.747 -5.552 1.00 94.81 92 ALA A C 1
ATOM 737 O O . ALA A 1 92 ? 0.702 -5.131 -5.869 1.00 94.81 92 ALA A O 1
ATOM 738 N N . LEU A 1 93 ? -1.192 -5.463 -4.720 1.00 94.69 93 LEU A N 1
ATOM 739 C CA . LEU A 1 93 ? -0.731 -6.667 -4.018 1.00 94.69 93 LEU A CA 1
ATOM 740 C C . LEU A 1 93 ? -0.194 -7.778 -4.960 1.00 94.69 93 LEU A C 1
ATOM 742 O O . LEU A 1 93 ? 0.898 -8.296 -4.699 1.00 94.69 93 LEU A O 1
ATOM 746 N N . PRO A 1 94 ? -0.869 -8.154 -6.070 1.00 93.06 94 PRO A N 1
ATOM 747 C CA . PRO A 1 94 ? -0.332 -9.129 -7.022 1.00 93.06 94 PRO A CA 1
ATOM 748 C C . PRO A 1 94 ? 0.965 -8.672 -7.699 1.00 93.06 94 PRO A C 1
ATOM 750 O O . PRO A 1 94 ? 1.843 -9.500 -7.955 1.00 93.06 94 PRO A O 1
ATOM 753 N N . LEU A 1 95 ? 1.110 -7.368 -7.965 1.00 93.44 95 LEU A N 1
ATOM 754 C CA . LEU A 1 95 ? 2.327 -6.794 -8.548 1.00 93.44 95 LEU A CA 1
ATOM 755 C C . LEU A 1 95 ? 3.496 -6.931 -7.570 1.00 93.44 95 LEU A C 1
ATOM 757 O O . LEU A 1 95 ? 4.541 -7.468 -7.937 1.00 93.44 95 LEU A O 1
ATOM 761 N N . ARG A 1 96 ? 3.285 -6.561 -6.300 1.00 94.56 96 ARG A N 1
ATOM 762 C CA . ARG A 1 96 ? 4.272 -6.745 -5.227 1.00 94.56 96 ARG A CA 1
ATOM 763 C C . ARG A 1 96 ? 4.690 -8.203 -5.086 1.00 94.56 96 ARG A C 1
ATOM 765 O O . ARG A 1 96 ? 5.881 -8.488 -4.994 1.00 94.56 96 ARG A O 1
ATOM 772 N N . ASN A 1 97 ? 3.732 -9.130 -5.080 1.00 94.25 97 ASN A N 1
ATOM 773 C CA . ASN A 1 97 ? 4.035 -10.558 -4.978 1.00 94.25 97 ASN A CA 1
ATOM 774 C C . ASN A 1 97 ? 4.841 -11.047 -6.181 1.00 94.25 97 ASN A C 1
ATOM 776 O O . ASN A 1 97 ? 5.796 -11.800 -6.010 1.00 94.25 97 ASN A O 1
ATOM 780 N N . SER A 1 98 ? 4.502 -10.579 -7.381 1.00 94.25 98 SER A N 1
ATOM 781 C CA . SER A 1 98 ? 5.229 -10.937 -8.595 1.00 94.25 98 SER A CA 1
ATOM 782 C C . SER A 1 98 ? 6.695 -10.504 -8.522 1.00 94.25 98 SER A C 1
ATOM 784 O O . SER A 1 98 ? 7.573 -11.334 -8.747 1.00 94.25 98 SER A O 1
ATOM 786 N N . ILE A 1 99 ? 6.967 -9.257 -8.114 1.00 94.06 99 ILE A N 1
ATOM 787 C CA . ILE A 1 99 ? 8.343 -8.763 -7.937 1.00 94.06 99 ILE A CA 1
ATOM 788 C C . ILE A 1 99 ? 9.066 -9.55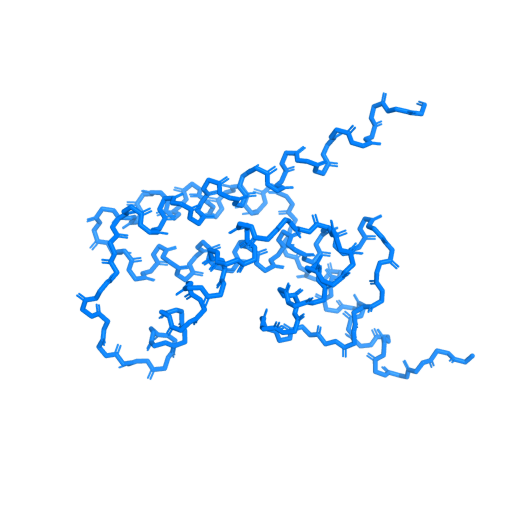4 -6.842 1.00 94.06 99 ILE A C 1
ATOM 790 O O . ILE A 1 99 ? 10.171 -10.041 -7.066 1.00 94.06 99 ILE A O 1
ATOM 794 N N . ALA A 1 100 ? 8.447 -9.708 -5.666 1.00 92.75 100 ALA A N 1
ATOM 795 C CA . ALA A 1 100 ? 9.070 -10.360 -4.513 1.00 92.75 100 ALA A CA 1
ATOM 796 C C . ALA A 1 100 ? 9.451 -11.824 -4.790 1.00 92.75 100 ALA A C 1
ATOM 798 O O . ALA A 1 100 ? 10.433 -12.324 -4.247 1.00 92.75 100 ALA A O 1
ATOM 799 N N . HIS A 1 101 ? 8.690 -12.506 -5.646 1.00 94.12 101 HIS A N 1
ATOM 800 C CA . HIS A 1 101 ? 8.962 -13.880 -6.059 1.00 94.12 101 HIS A CA 1
ATOM 801 C C . HIS A 1 101 ? 9.796 -13.989 -7.348 1.00 94.12 101 HIS A C 1
ATOM 803 O O . HIS A 1 101 ? 10.040 -15.098 -7.817 1.00 94.12 101 HIS A O 1
ATOM 809 N N . GLY A 1 102 ? 10.263 -12.870 -7.913 1.00 93.31 102 GLY A N 1
ATOM 810 C CA . GLY A 1 102 ? 11.143 -12.860 -9.085 1.00 93.31 102 GLY A CA 1
ATOM 811 C C . GLY A 1 102 ? 10.441 -13.170 -10.411 1.00 93.31 102 GLY A C 1
ATOM 812 O O . GLY A 1 102 ? 11.092 -13.569 -11.379 1.00 93.31 102 GLY A O 1
ATOM 813 N N . PHE A 1 103 ? 9.120 -13.004 -10.479 1.00 92.50 103 PHE A N 1
ATOM 814 C CA . PHE A 1 103 ? 8.381 -13.104 -11.733 1.00 92.50 103 PHE A CA 1
ATOM 815 C C . PHE A 1 103 ? 8.583 -11.849 -12.588 1.00 92.50 103 PHE A C 1
ATOM 817 O O . PHE A 1 103 ? 8.785 -10.746 -12.082 1.00 92.50 103 PHE A O 1
ATOM 824 N N . LYS A 1 104 ? 8.488 -12.001 -13.913 1.00 86.38 104 LYS A N 1
ATOM 825 C CA . LYS A 1 104 ? 8.523 -10.857 -14.833 1.00 86.38 104 LYS A CA 1
ATOM 826 C C . LYS A 1 104 ? 7.276 -9.994 -14.646 1.00 86.38 104 LYS A C 1
ATOM 828 O O . LYS A 1 104 ? 6.162 -10.491 -14.787 1.00 86.38 104 LYS A O 1
ATOM 833 N N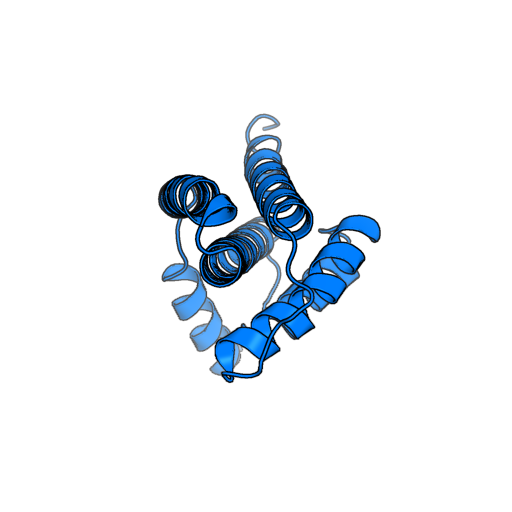 . THR A 1 105 ? 7.467 -8.699 -14.422 1.00 79.44 105 THR A N 1
ATOM 834 C CA . THR A 1 105 ? 6.382 -7.729 -14.239 1.00 79.44 105 THR A CA 1
ATOM 835 C C . THR A 1 105 ? 6.341 -6.729 -15.386 1.00 79.44 105 THR A C 1
ATOM 837 O O . THR A 1 105 ? 6.908 -5.648 -15.312 1.00 79.44 105 THR A O 1
ATOM 840 N N . THR A 1 106 ? 5.649 -7.065 -16.473 1.00 69.62 106 THR A N 1
ATOM 841 C CA . THR A 1 106 ? 5.562 -6.196 -17.665 1.00 69.62 106 THR A CA 1
ATOM 842 C C . THR A 1 106 ? 4.513 -5.083 -17.551 1.00 69.62 106 THR A C 1
ATOM 844 O O . THR A 1 106 ? 4.227 -4.419 -18.541 1.00 69.62 106 THR A O 1
ATOM 847 N N . GLN A 1 107 ? 3.886 -4.911 -16.384 1.00 77.25 107 GLN A N 1
ATOM 848 C CA . GLN A 1 107 ? 2.695 -4.067 -16.204 1.00 77.25 107 GLN A CA 1
ATOM 849 C C . GLN A 1 107 ? 2.865 -2.951 -15.167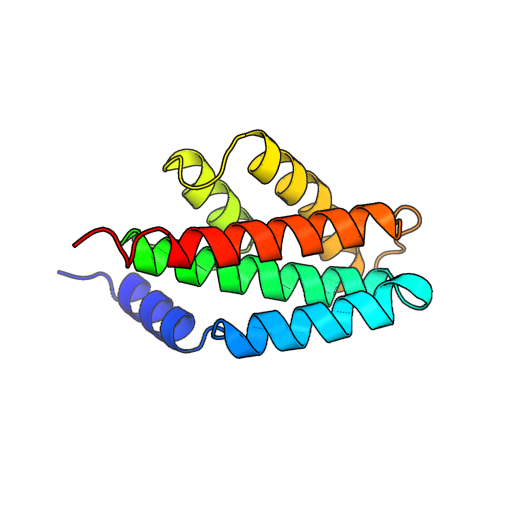 1.00 77.25 107 GLN A C 1
ATOM 851 O O . GLN A 1 107 ? 1.912 -2.218 -14.912 1.00 77.25 107 GLN A O 1
ATOM 856 N N . ILE A 1 108 ? 4.044 -2.801 -14.557 1.00 88.44 108 ILE A N 1
ATOM 857 C CA . ILE A 1 108 ? 4.240 -1.762 -13.542 1.00 88.44 108 ILE A CA 1
ATOM 858 C C . ILE A 1 108 ? 4.487 -0.436 -14.243 1.00 88.44 108 ILE A C 1
ATOM 860 O O . ILE A 1 108 ? 5.423 -0.286 -15.024 1.00 88.44 108 ILE A O 1
ATOM 864 N N . THR A 1 109 ? 3.619 0.528 -13.959 1.00 91.38 109 THR A N 1
ATOM 865 C CA . THR A 1 109 ? 3.720 1.880 -14.502 1.00 91.38 109 THR A CA 1
ATOM 866 C C . THR A 1 109 ? 4.182 2.833 -13.411 1.00 91.38 109 THR A C 1
ATOM 868 O O . THR A 1 109 ? 3.861 2.649 -12.235 1.00 91.38 109 THR A O 1
ATOM 871 N N . GLN A 1 110 ? 4.883 3.898 -13.797 1.00 94.44 110 GLN A N 1
ATOM 872 C CA . GLN A 1 110 ? 5.237 4.980 -12.872 1.00 94.44 110 GLN A CA 1
ATOM 873 C C . GLN A 1 110 ? 3.993 5.531 -12.163 1.00 94.44 110 GLN A C 1
ATOM 875 O O . GLN A 1 110 ? 4.023 5.754 -10.958 1.00 94.44 110 GLN A O 1
ATOM 880 N N . ASN A 1 111 ? 2.880 5.655 -12.894 1.00 94.56 111 ASN A N 1
ATOM 881 C CA . ASN A 1 111 ? 1.606 6.105 -12.343 1.00 94.56 111 ASN A CA 1
ATOM 882 C C . ASN A 1 111 ? 1.113 5.197 -11.208 1.00 94.56 111 ASN A C 1
ATOM 884 O O . ASN A 1 111 ? 0.817 5.695 -10.133 1.00 94.56 111 ASN A O 1
ATOM 888 N N . SER A 1 112 ? 1.119 3.871 -11.395 1.00 92.81 112 SER A N 1
ATOM 889 C CA . SER A 1 112 ? 0.698 2.936 -10.335 1.00 92.81 112 SER A CA 1
ATOM 890 C C . SER A 1 112 ? 1.566 3.013 -9.071 1.00 92.81 112 SER A C 1
ATOM 892 O O . SER A 1 112 ? 1.079 2.785 -7.967 1.00 92.81 112 SER A O 1
ATOM 894 N N . VAL A 1 113 ? 2.850 3.360 -9.215 1.00 96.69 113 VAL A N 1
ATOM 895 C CA . VAL A 1 113 ? 3.741 3.595 -8.070 1.00 96.69 113 VAL A CA 1
ATOM 896 C C . VAL A 1 113 ? 3.394 4.918 -7.386 1.00 96.69 113 VAL A C 1
ATOM 898 O O . VAL A 1 113 ? 3.293 4.955 -6.162 1.00 96.69 113 VAL A O 1
ATOM 901 N N . TYR A 1 114 ? 3.180 5.993 -8.152 1.00 98.00 114 TYR A N 1
ATOM 902 C CA . TYR A 1 114 ? 2.783 7.290 -7.599 1.00 98.00 114 TYR A CA 1
ATOM 903 C C . TYR A 1 114 ? 1.432 7.233 -6.887 1.00 98.00 114 TYR A C 1
ATOM 905 O O . TYR A 1 114 ? 1.338 7.748 -5.782 1.00 98.00 114 TYR A O 1
ATOM 913 N N . GLU A 1 115 ? 0.442 6.527 -7.433 1.00 97.00 115 GLU A N 1
ATOM 914 C CA . GLU A 1 115 ? -0.849 6.290 -6.771 1.00 97.00 115 GLU A CA 1
ATOM 915 C C . GLU A 1 115 ? -0.670 5.632 -5.391 1.00 97.00 115 GLU A C 1
ATOM 917 O O . GLU A 1 115 ? -1.312 6.025 -4.417 1.00 97.00 115 GLU A O 1
ATOM 922 N N . LEU A 1 116 ? 0.249 4.665 -5.274 1.00 97.56 116 LEU A N 1
ATOM 923 C CA . LEU A 1 116 ? 0.555 4.002 -4.003 1.00 97.56 116 LEU A CA 1
ATOM 924 C C . LEU A 1 116 ? 1.284 4.937 -3.020 1.00 97.56 116 LEU A C 1
ATOM 926 O O . LEU A 1 116 ? 1.012 4.915 -1.817 1.00 97.56 116 LEU A O 1
ATOM 930 N N . ILE A 1 117 ? 2.202 5.769 -3.522 1.00 98.44 117 ILE A N 1
ATOM 931 C CA . ILE A 1 117 ? 2.905 6.790 -2.729 1.00 98.44 117 ILE A CA 1
ATOM 932 C C . ILE A 1 117 ? 1.909 7.820 -2.197 1.00 98.44 117 ILE A C 1
ATOM 934 O O . ILE A 1 117 ? 1.889 8.080 -0.997 1.00 98.44 117 ILE A O 1
ATOM 938 N N . GLU A 1 118 ? 1.066 8.373 -3.066 1.00 98.19 118 GLU A N 1
ATOM 939 C CA . GLU A 1 118 ? 0.063 9.379 -2.720 1.00 98.19 118 GLU A CA 1
ATOM 940 C C . GLU A 1 118 ? -0.932 8.844 -1.695 1.00 98.19 118 GLU A C 1
ATOM 942 O O . GLU A 1 118 ? -1.185 9.517 -0.696 1.00 98.19 118 GLU A O 1
ATOM 947 N N . LEU A 1 119 ? -1.416 7.611 -1.881 1.00 98.06 119 LEU A N 1
ATOM 948 C CA . LEU A 1 119 ? -2.255 6.939 -0.894 1.00 98.06 119 LEU A CA 1
ATOM 949 C C . LEU A 1 119 ? -1.552 6.845 0.465 1.00 98.06 119 LEU A C 1
ATOM 951 O O . LEU A 1 119 ? -2.127 7.197 1.492 1.00 98.06 119 LEU A O 1
ATOM 955 N N . THR A 1 120 ? -0.294 6.399 0.487 1.00 98.00 120 THR A N 1
ATOM 956 C CA . THR A 1 120 ? 0.460 6.265 1.743 1.00 98.00 120 THR A CA 1
ATOM 957 C C . THR A 1 120 ? 0.623 7.613 2.441 1.00 98.00 120 THR A C 1
ATOM 959 O O . THR A 1 120 ? 0.458 7.710 3.655 1.00 98.00 120 THR A O 1
ATOM 962 N N . GLU A 1 121 ? 0.906 8.676 1.687 1.00 97.81 121 GLU A N 1
ATOM 963 C CA . GLU A 1 121 ? 1.007 10.026 2.238 1.00 97.81 121 GLU A CA 1
ATOM 964 C C . GLU A 1 121 ? -0.334 10.565 2.751 1.00 97.81 121 GLU A C 1
ATOM 966 O O . GLU A 1 121 ? -0.360 11.279 3.752 1.00 97.81 121 GLU A O 1
ATOM 971 N N . GLN A 1 122 ? -1.445 10.259 2.078 1.00 96.69 122 GLN A N 1
ATOM 972 C CA . GLN A 1 122 ? -2.790 10.625 2.532 1.00 96.69 122 GLN A CA 1
ATOM 973 C C . GLN A 1 122 ? -3.134 9.922 3.849 1.00 96.69 122 GLN A C 1
ATOM 975 O O . GLN A 1 122 ? -3.533 10.584 4.806 1.00 96.69 122 GLN A O 1
ATOM 980 N N . LEU A 1 123 ? -2.879 8.615 3.931 1.00 95.44 123 LEU A N 1
ATOM 981 C CA . LEU A 1 123 ? -3.064 7.812 5.141 1.00 95.44 123 LEU A CA 1
ATOM 982 C C . LEU A 1 123 ? -2.155 8.272 6.297 1.00 95.44 123 LEU A C 1
ATOM 984 O O . LEU A 1 123 ? -2.567 8.303 7.451 1.00 95.44 123 LEU A O 1
ATOM 988 N N . LEU A 1 124 ? -0.919 8.699 6.017 1.00 95.00 124 LEU A N 1
ATOM 989 C CA . LEU A 1 124 ? -0.048 9.288 7.044 1.00 95.00 124 LEU A CA 1
ATOM 990 C C . LEU A 1 124 ? -0.545 10.649 7.546 1.00 95.00 124 LEU A C 1
ATOM 992 O O . LEU A 1 124 ? -0.302 11.005 8.701 1.00 95.00 124 LEU A O 1
ATOM 996 N N . ARG A 1 125 ? -1.200 11.437 6.687 1.00 93.44 125 ARG A N 1
ATOM 997 C CA . ARG A 1 125 ? -1.786 12.726 7.077 1.00 93.44 125 ARG A CA 1
ATOM 998 C C . ARG A 1 125 ? -3.032 12.540 7.936 1.00 93.44 125 ARG A C 1
ATOM 1000 O O . ARG A 1 125 ? -3.181 13.281 8.905 1.00 93.44 125 ARG A O 1
ATOM 1007 N N . SER A 1 126 ? -3.875 11.545 7.644 1.00 87.88 126 SER A N 1
ATOM 1008 C CA . SER A 1 126 ? -5.081 11.281 8.445 1.00 87.88 126 SER A CA 1
ATOM 1009 C C . SER A 1 126 ? -4.757 10.895 9.893 1.00 87.88 126 SER A C 1
ATOM 1011 O O . SER A 1 126 ? -5.510 11.245 10.801 1.00 87.88 126 SER A O 1
ATOM 1013 N N . LEU A 1 127 ? -3.581 10.299 10.136 1.00 84.31 127 LEU A N 1
ATOM 1014 C CA . LEU A 1 127 ? -3.068 10.049 11.486 1.00 84.31 127 LEU A CA 1
ATOM 1015 C C . LEU A 1 127 ? -2.896 11.325 12.332 1.00 84.31 127 LEU A C 1
ATOM 1017 O O . LEU A 1 127 ? -2.912 11.210 13.549 1.00 84.31 127 LEU A O 1
ATOM 1021 N N . HIS A 1 128 ? -2.722 12.516 11.743 1.00 68.25 128 HIS A N 1
ATOM 1022 C CA . HIS A 1 128 ? -2.506 13.770 12.495 1.00 68.25 128 HIS A CA 1
ATOM 1023 C C . HIS A 1 128 ? -3.803 14.512 12.815 1.00 68.25 128 HIS A C 1
ATOM 1025 O O . HIS A 1 128 ? -3.927 15.117 13.872 1.00 68.25 128 HIS A O 1
ATOM 1031 N N . THR A 1 129 ? -4.799 14.437 11.935 1.00 60.56 129 THR A N 1
ATOM 1032 C CA . THR A 1 129 ? -6.070 15.161 12.101 1.00 60.56 129 THR A CA 1
ATOM 1033 C C . THR A 1 129 ? -6.930 14.677 13.273 1.00 60.56 129 THR A C 1
ATOM 1035 O O . THR A 1 129 ? -7.909 15.334 13.600 1.00 60.56 129 THR A O 1
ATOM 1038 N N . GLY A 1 130 ? -6.577 13.555 13.910 1.00 52.69 130 GLY A N 1
ATOM 1039 C CA . GLY A 1 130 ? -7.239 13.071 15.126 1.00 52.69 130 GLY A CA 1
ATOM 1040 C C . GLY A 1 130 ? -6.631 13.571 16.443 1.00 52.69 130 GLY A C 1
ATOM 1041 O O . GLY A 1 130 ? -7.258 13.373 17.471 1.00 52.69 130 GLY A O 1
ATOM 1042 N N . ASP A 1 131 ? -5.449 14.200 16.426 1.00 50.50 131 ASP A N 1
ATOM 1043 C CA . ASP A 1 131 ? -4.730 14.587 17.658 1.00 50.50 131 ASP A CA 1
ATOM 1044 C C . ASP A 1 131 ? -4.970 16.059 18.061 1.00 50.50 131 ASP A C 1
ATOM 1046 O O . ASP A 1 131 ? -4.577 16.474 19.146 1.00 50.50 131 ASP A O 1
ATOM 1050 N N . GLU A 1 132 ? -5.619 16.863 17.210 1.00 45.00 132 GLU A N 1
ATOM 1051 C CA . GLU A 1 132 ? -5.947 18.278 17.486 1.00 45.00 132 GLU A CA 1
ATOM 1052 C C . GLU A 1 132 ? -7.392 18.484 17.990 1.00 45.00 132 GLU A C 1
ATOM 1054 O O . GLU A 1 132 ? -7.870 19.618 18.055 1.00 45.00 132 GLU A O 1
ATOM 1059 N N . ALA A 1 133 ? -8.109 17.403 18.315 1.00 41.25 133 ALA A N 1
ATOM 1060 C CA . ALA A 1 133 ? -9.530 17.432 18.677 1.00 41.25 133 ALA A CA 1
ATOM 1061 C C . ALA A 1 133 ? -9.836 17.097 20.152 1.00 41.25 133 ALA A C 1
ATOM 1063 O O . ALA A 1 133 ? -10.998 16.822 20.452 1.00 41.25 133 ALA A O 1
ATOM 1064 N N . ASP A 1 134 ? -8.844 17.177 21.048 1.00 36.03 134 ASP A N 1
ATOM 1065 C CA . ASP A 1 134 ? -9.011 17.048 22.508 1.00 36.03 134 ASP A CA 1
ATOM 1066 C C . ASP A 1 134 ? -8.510 18.288 23.272 1.00 36.03 134 ASP A C 1
ATOM 1068 O O . ASP A 1 134 ? -7.362 18.733 23.031 1.00 36.03 134 ASP A O 1
#